Protein AF-A0A3S3PYL1-F1 (afdb_monomer)

Structure (mmCIF, N/CA/C/O backbone):
data_AF-A0A3S3PYL1-F1
#
_entry.id   AF-A0A3S3PYL1-F1
#
loop_
_atom_site.group_PDB
_atom_site.id
_atom_site.type_symbol
_atom_site.label_atom_id
_atom_site.label_alt_id
_atom_site.label_comp_id
_atom_site.label_asym_id
_atom_site.label_entity_id
_atom_site.label_seq_id
_atom_site.pdbx_PDB_ins_code
_atom_site.Cartn_x
_atom_site.Cartn_y
_atom_site.Cartn_z
_atom_site.occupancy
_atom_site.B_iso_or_equiv
_atom_site.auth_seq_id
_atom_site.auth_comp_id
_atom_site.auth_asym_id
_atom_site.auth_atom_id
_atom_site.pdbx_PDB_model_num
ATOM 1 N N . MET A 1 1 ? 29.919 -1.039 35.364 1.00 50.31 1 MET A N 1
ATOM 2 C CA . MET A 1 1 ? 29.942 -0.722 33.917 1.00 50.31 1 MET A CA 1
ATOM 3 C C . MET A 1 1 ? 28.503 -0.629 33.432 1.00 50.31 1 MET A C 1
ATOM 5 O O . MET A 1 1 ? 27.845 -1.648 33.292 1.00 50.31 1 MET A O 1
ATOM 9 N N . SER A 1 2 ? 27.998 0.590 33.263 1.00 65.50 2 SER A N 1
ATOM 10 C CA . SER A 1 2 ? 26.570 0.886 33.072 1.00 65.50 2 SER A CA 1
ATOM 11 C C . SER A 1 2 ? 26.275 1.211 31.604 1.00 65.50 2 SER A C 1
ATOM 13 O O . SER A 1 2 ? 26.022 2.360 31.268 1.00 65.50 2 SER A O 1
ATOM 15 N N . GLY A 1 3 ? 26.426 0.234 30.700 1.00 79.56 3 GLY A N 1
ATOM 16 C CA . GLY A 1 3 ? 26.077 0.400 29.276 1.00 79.56 3 GLY A CA 1
ATOM 17 C C . GLY A 1 3 ? 26.827 1.508 28.509 1.00 79.56 3 GLY A C 1
ATOM 18 O O . GLY A 1 3 ? 26.328 1.985 27.492 1.00 79.56 3 GLY A O 1
ATOM 19 N N . SER A 1 4 ? 28.003 1.941 28.980 1.00 83.56 4 SER A N 1
ATOM 20 C CA . SER A 1 4 ? 28.799 2.984 28.319 1.00 83.56 4 SER A CA 1
ATOM 21 C C . SER A 1 4 ? 29.224 2.553 26.913 1.00 83.56 4 SER A C 1
ATOM 23 O O . SER A 1 4 ? 29.886 1.535 26.733 1.00 83.56 4 SER A O 1
ATOM 25 N N . CYS A 1 5 ? 28.896 3.376 25.921 1.00 89.06 5 CYS A N 1
ATOM 26 C CA . CYS A 1 5 ? 29.238 3.199 24.509 1.00 89.06 5 CYS A CA 1
ATOM 27 C C . CYS A 1 5 ? 30.697 3.577 24.160 1.00 89.06 5 CYS A C 1
ATOM 29 O O . CYS A 1 5 ? 30.996 3.821 22.991 1.00 89.06 5 CYS A O 1
ATOM 31 N N . THR A 1 6 ? 31.592 3.668 25.151 1.00 89.19 6 THR A N 1
ATOM 32 C CA . THR A 1 6 ? 33.008 4.054 24.982 1.00 89.19 6 THR A CA 1
ATOM 33 C C . THR A 1 6 ? 33.839 3.007 24.239 1.00 89.19 6 THR A C 1
ATOM 35 O O . THR A 1 6 ? 34.784 3.365 23.547 1.00 89.19 6 THR A O 1
ATOM 38 N N . ALA A 1 7 ? 33.459 1.731 24.320 1.00 88.62 7 ALA A N 1
ATOM 39 C CA . ALA A 1 7 ? 33.939 0.670 23.442 1.00 88.62 7 ALA A CA 1
ATOM 40 C C . ALA A 1 7 ? 32.721 0.019 22.773 1.00 88.62 7 ALA A C 1
ATOM 42 O O . ALA A 1 7 ? 31.752 -0.323 23.452 1.00 88.62 7 ALA A O 1
ATOM 43 N N . LYS A 1 8 ? 32.746 -0.120 21.444 1.00 89.56 8 LYS A N 1
ATOM 44 C CA . LYS A 1 8 ? 31.646 -0.693 20.657 1.00 89.56 8 LYS A CA 1
ATOM 45 C C . LYS A 1 8 ? 32.153 -1.839 19.799 1.00 89.56 8 LYS A C 1
ATOM 47 O O . LYS A 1 8 ? 33.202 -1.729 19.172 1.00 89.56 8 LYS A O 1
ATOM 52 N N . THR A 1 9 ? 31.354 -2.892 19.713 1.00 90.56 9 THR A N 1
ATOM 53 C CA . THR A 1 9 ? 31.531 -3.971 18.741 1.00 90.56 9 THR A CA 1
ATOM 54 C C . THR A 1 9 ? 30.395 -3.884 17.733 1.00 90.56 9 THR A C 1
ATOM 56 O O . THR A 1 9 ? 29.230 -3.840 18.121 1.00 90.56 9 THR A O 1
ATOM 59 N N . CYS A 1 10 ? 30.731 -3.844 16.446 1.00 94.38 10 CYS A N 1
ATOM 60 C CA . CYS A 1 10 ? 29.765 -3.757 15.355 1.00 94.38 10 CYS A CA 1
ATOM 61 C C . CYS A 1 10 ? 29.826 -5.023 14.497 1.00 94.38 10 CYS A C 1
ATOM 63 O O . CYS A 1 10 ? 30.902 -5.574 14.273 1.00 94.38 10 CYS A O 1
ATOM 65 N N . TRP A 1 11 ? 28.678 -5.450 13.975 1.00 96.44 11 TRP A N 1
ATOM 66 C CA . TRP A 1 11 ? 28.569 -6.520 12.985 1.00 96.44 11 TRP A CA 1
ATOM 67 C C . TRP A 1 11 ? 27.513 -6.166 11.940 1.00 96.44 11 TRP A C 1
ATOM 69 O O . TRP A 1 11 ? 26.609 -5.365 12.191 1.00 96.44 11 TRP A O 1
ATOM 79 N N . MET A 1 12 ? 27.624 -6.769 10.756 1.00 96.50 12 MET A N 1
ATOM 80 C CA . MET A 1 12 ? 26.623 -6.606 9.705 1.00 96.50 12 MET A CA 1
ATOM 81 C C . MET A 1 12 ? 25.314 -7.272 10.126 1.00 96.50 12 MET A C 1
ATOM 83 O O . MET A 1 12 ? 25.301 -8.416 10.582 1.00 96.50 12 MET A O 1
ATOM 87 N N . ARG A 1 13 ? 24.202 -6.561 9.942 1.00 96.38 13 ARG A N 1
ATOM 88 C CA . ARG A 1 13 ? 22.861 -7.061 10.233 1.00 96.38 13 ARG A CA 1
ATOM 89 C C . ARG A 1 13 ? 21.928 -6.713 9.085 1.00 96.38 13 ARG A C 1
ATOM 91 O O . ARG A 1 13 ? 22.016 -5.630 8.511 1.00 96.38 13 ARG A O 1
ATOM 98 N N . LEU A 1 14 ? 21.026 -7.635 8.769 1.00 96.69 14 LEU A N 1
ATOM 99 C CA . LEU A 1 14 ? 19.942 -7.369 7.834 1.00 96.69 14 LEU A CA 1
ATOM 100 C C . LEU A 1 14 ? 18.936 -6.372 8.440 1.00 96.69 14 LEU A C 1
ATOM 102 O O . LEU A 1 14 ? 18.701 -6.409 9.654 1.00 96.69 14 LEU A O 1
ATOM 106 N N . PRO A 1 15 ? 18.335 -5.497 7.613 1.00 96.88 15 PRO A N 1
ATOM 107 C CA . PRO A 1 15 ? 17.261 -4.616 8.055 1.00 96.88 15 PRO A CA 1
ATOM 108 C C . PRO A 1 15 ? 16.003 -5.421 8.405 1.00 96.88 15 PRO A C 1
ATOM 110 O O . PRO A 1 15 ? 15.936 -6.639 8.203 1.00 96.88 15 PRO A O 1
ATOM 113 N N . SER A 1 16 ? 14.979 -4.742 8.922 1.00 97.75 16 SER A N 1
ATOM 114 C CA . SER A 1 16 ? 13.686 -5.388 9.125 1.00 97.75 16 SER A CA 1
ATOM 115 C C . SER A 1 16 ? 13.069 -5.768 7.775 1.00 97.75 16 SER A C 1
ATOM 117 O O . SER A 1 16 ? 13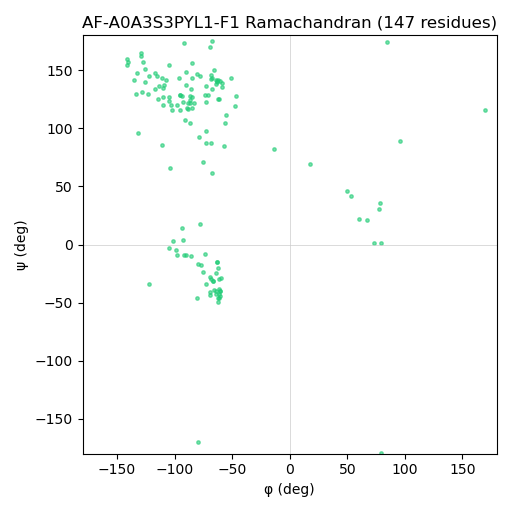.275 -5.098 6.761 1.00 97.75 16 SER A O 1
ATOM 119 N N . PHE A 1 17 ? 12.264 -6.830 7.742 1.00 98.00 17 PHE A N 1
ATOM 120 C CA . PHE A 1 17 ? 11.604 -7.231 6.499 1.00 98.00 17 PHE A CA 1
ATOM 121 C C . PHE A 1 17 ? 10.610 -6.172 5.989 1.00 98.00 17 PHE A C 1
ATOM 123 O O . PHE A 1 17 ? 10.374 -6.076 4.787 1.00 98.00 17 PHE A O 1
ATOM 130 N N . ARG A 1 18 ? 10.076 -5.326 6.883 1.00 97.81 18 ARG A N 1
ATOM 131 C CA . ARG A 1 18 ? 9.230 -4.189 6.504 1.00 97.81 18 ARG A CA 1
ATOM 132 C C . ARG A 1 18 ? 9.991 -3.199 5.620 1.00 97.81 18 ARG A C 1
ATOM 134 O O . ARG A 1 18 ? 9.438 -2.761 4.619 1.00 97.81 18 ARG A O 1
ATOM 141 N N . ASP A 1 19 ? 11.249 -2.907 5.945 1.00 97.81 19 ASP A N 1
ATOM 142 C CA . ASP A 1 19 ? 12.083 -1.984 5.161 1.00 97.81 19 ASP A CA 1
ATOM 143 C C . ASP A 1 19 ? 12.378 -2.547 3.768 1.00 97.81 19 ASP A C 1
ATOM 145 O O . ASP A 1 19 ? 12.326 -1.830 2.769 1.00 97.81 19 ASP A O 1
ATOM 149 N N . VAL A 1 20 ? 12.627 -3.857 3.691 1.00 97.62 20 VAL A N 1
ATOM 150 C CA . VAL A 1 20 ? 12.799 -4.563 2.414 1.00 97.62 20 VAL A CA 1
ATOM 151 C C . VAL A 1 20 ? 11.515 -4.493 1.584 1.00 97.62 20 VAL A C 1
ATOM 153 O O . VAL A 1 20 ? 11.571 -4.172 0.398 1.00 97.62 20 VAL A O 1
ATOM 156 N N . GLY A 1 21 ? 10.360 -4.747 2.206 1.00 97.81 21 GLY A N 1
ATOM 157 C CA . GLY A 1 21 ? 9.052 -4.671 1.556 1.00 97.81 21 GLY A CA 1
ATOM 158 C C . GLY A 1 21 ? 8.739 -3.275 1.020 1.00 97.81 21 GLY A C 1
ATOM 159 O O . GLY A 1 21 ? 8.325 -3.151 -0.129 1.00 97.81 21 GLY A O 1
ATOM 160 N N . ASN A 1 22 ? 9.010 -2.230 1.804 1.00 97.38 22 ASN A N 1
ATOM 161 C CA . ASN A 1 22 ? 8.836 -0.844 1.371 1.00 97.38 22 ASN A CA 1
ATOM 162 C C . ASN A 1 22 ? 9.743 -0.522 0.173 1.00 97.38 22 ASN A C 1
ATOM 164 O O . ASN A 1 22 ? 9.261 -0.023 -0.837 1.00 97.38 22 ASN A O 1
ATOM 168 N N . ASN A 1 23 ? 11.025 -0.916 0.217 1.00 97.00 23 ASN A N 1
ATOM 169 C CA . ASN A 1 23 ? 11.935 -0.683 -0.909 1.00 97.00 23 ASN A CA 1
ATOM 170 C C . ASN A 1 23 ? 11.478 -1.383 -2.197 1.00 97.00 23 ASN A C 1
ATOM 172 O O . ASN A 1 23 ? 11.636 -0.844 -3.291 1.00 97.00 23 ASN A O 1
ATOM 176 N N . LEU A 1 24 ? 10.934 -2.596 -2.083 1.00 97.38 24 LEU A N 1
ATOM 177 C CA . LEU A 1 24 ? 10.396 -3.323 -3.229 1.00 97.38 24 LEU A CA 1
ATOM 178 C C . LEU A 1 24 ? 9.075 -2.727 -3.722 1.00 97.38 24 LEU A C 1
ATOM 180 O O . LEU A 1 24 ? 8.845 -2.723 -4.928 1.00 97.38 24 LEU A O 1
ATOM 184 N N . LYS A 1 25 ? 8.235 -2.193 -2.828 1.00 96.69 25 LYS A N 1
ATOM 185 C CA . LYS A 1 25 ? 7.000 -1.494 -3.200 1.00 96.69 25 LYS A CA 1
ATOM 186 C C . LYS A 1 25 ? 7.292 -0.223 -3.999 1.00 96.69 25 LYS A C 1
ATOM 188 O O . LYS A 1 25 ? 6.670 -0.029 -5.037 1.00 96.69 25 LYS A O 1
ATOM 193 N N . ASP A 1 26 ? 8.296 0.555 -3.604 1.00 95.88 26 ASP A N 1
ATOM 194 C CA . ASP A 1 26 ? 8.727 1.734 -4.369 1.00 95.88 26 ASP A CA 1
ATOM 195 C C . ASP A 1 26 ? 9.204 1.343 -5.780 1.00 95.88 26 ASP A C 1
ATOM 197 O O . ASP A 1 26 ? 8.890 1.996 -6.775 1.00 95.88 26 ASP A O 1
ATOM 201 N N . ARG A 1 27 ? 9.935 0.225 -5.892 1.00 96.06 27 ARG A N 1
ATOM 202 C CA . ARG A 1 27 ? 10.368 -0.327 -7.190 1.00 96.06 27 ARG A CA 1
ATOM 203 C C . ARG A 1 27 ? 9.213 -0.873 -8.019 1.00 96.06 27 ARG A C 1
ATOM 205 O O . ARG A 1 27 ? 9.318 -0.886 -9.240 1.00 96.06 27 ARG A O 1
ATOM 212 N N . PHE A 1 28 ? 8.159 -1.362 -7.372 1.00 96.38 28 PHE A N 1
ATOM 213 C CA . PHE A 1 28 ? 6.946 -1.829 -8.035 1.00 96.38 28 PHE A CA 1
ATOM 214 C C . PHE A 1 28 ? 6.178 -0.649 -8.636 1.00 96.38 28 PHE A C 1
ATOM 216 O O . PHE A 1 28 ? 5.789 -0.716 -9.797 1.00 96.38 28 PHE A O 1
ATOM 223 N N . ASP A 1 29 ? 6.048 0.456 -7.898 1.00 94.31 29 ASP A N 1
ATOM 224 C CA . 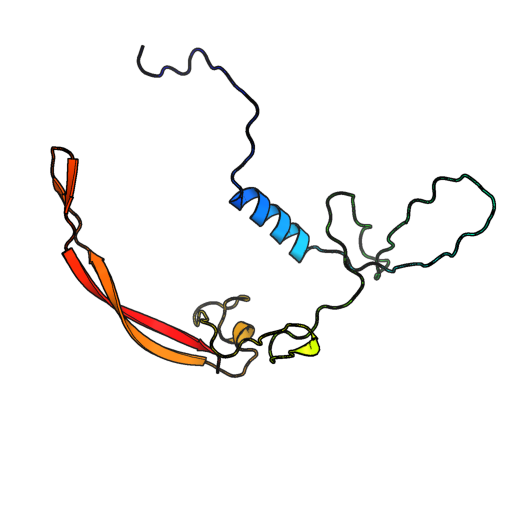ASP A 1 29 ? 5.384 1.671 -8.389 1.00 94.31 29 ASP A CA 1
ATOM 225 C C . ASP A 1 29 ? 6.163 2.337 -9.536 1.00 94.31 29 ASP A C 1
ATOM 227 O O . ASP A 1 29 ? 5.569 2.907 -10.447 1.00 94.31 29 ASP A O 1
ATOM 231 N N . GLY A 1 30 ? 7.495 2.217 -9.524 1.00 92.38 30 GLY A N 1
ATOM 232 C CA . GLY A 1 30 ? 8.388 2.678 -10.592 1.00 92.38 30 GLY A CA 1
ATOM 233 C C . GLY A 1 30 ? 8.756 1.622 -11.642 1.00 92.38 30 GLY A C 1
ATOM 234 O O . GLY A 1 30 ? 9.736 1.812 -12.368 1.00 92.38 30 GLY A O 1
ATOM 235 N N . ALA A 1 31 ? 8.049 0.487 -11.704 1.00 94.69 31 ALA A N 1
ATOM 236 C CA . ALA A 1 31 ? 8.424 -0.611 -12.590 1.00 94.69 31 ALA A CA 1
ATOM 237 C C . ALA A 1 31 ? 8.348 -0.201 -14.071 1.00 94.69 31 ALA A C 1
ATOM 239 O O . ALA A 1 31 ? 7.423 0.479 -14.516 1.00 94.69 31 ALA A O 1
ATOM 240 N N . SER A 1 32 ? 9.323 -0.640 -14.867 1.00 92.62 32 SER A N 1
ATOM 241 C CA . SER A 1 32 ? 9.427 -0.253 -16.278 1.00 92.62 32 SER A CA 1
ATOM 242 C C . SER A 1 32 ? 8.784 -1.280 -17.204 1.00 92.62 32 SER A C 1
ATOM 244 O O . SER A 1 32 ? 9.136 -2.463 -17.168 1.00 92.62 32 SER A O 1
ATOM 246 N N . ARG A 1 33 ? 7.8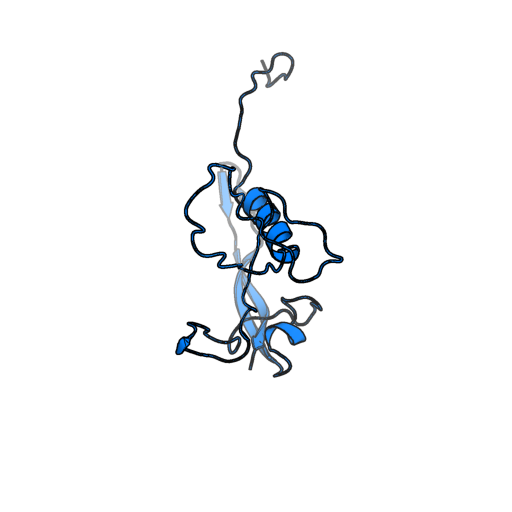99 -0.821 -18.098 1.00 92.38 33 ARG A N 1
ATOM 247 C CA . ARG A 1 33 ? 7.380 -1.665 -19.178 1.00 92.38 33 ARG A CA 1
ATOM 248 C C . ARG A 1 33 ? 8.447 -1.866 -20.248 1.00 92.38 33 ARG A C 1
ATOM 250 O O . ARG A 1 33 ? 9.012 -0.890 -20.743 1.00 92.38 33 ARG A O 1
ATOM 257 N N . VAL A 1 34 ? 8.704 -3.111 -20.628 1.00 91.19 34 VAL A N 1
ATOM 258 C CA . VAL A 1 34 ? 9.754 -3.477 -21.586 1.00 91.19 34 VAL A CA 1
ATOM 259 C C . VAL A 1 34 ? 9.206 -4.303 -22.742 1.00 91.19 34 VAL A C 1
ATOM 261 O O . VAL A 1 34 ? 8.233 -5.042 -22.600 1.00 91.19 34 VAL A O 1
ATOM 264 N N . LEU A 1 35 ? 9.854 -4.186 -23.898 1.00 86.38 35 LEU A N 1
ATOM 265 C CA . LEU A 1 35 ? 9.584 -5.023 -25.061 1.00 86.38 35 LEU A CA 1
ATOM 266 C C . LEU A 1 35 ? 10.413 -6.305 -24.977 1.00 86.38 35 LEU A C 1
ATOM 268 O O . LEU A 1 35 ? 11.639 -6.264 -24.835 1.00 86.38 35 LEU A O 1
ATOM 272 N N . VAL A 1 36 ? 9.747 -7.451 -25.110 1.00 74.00 36 VAL A N 1
ATOM 273 C CA . VAL A 1 36 ? 10.417 -8.747 -25.232 1.00 74.00 36 VAL A CA 1
ATOM 274 C C . VAL A 1 36 ? 10.727 -8.969 -26.706 1.00 74.00 36 VAL A C 1
ATOM 276 O O . VAL A 1 36 ? 9.845 -9.266 -27.507 1.00 74.00 36 VAL A O 1
ATOM 279 N N . SER A 1 37 ? 11.992 -8.797 -27.080 1.00 68.62 37 SER A N 1
ATOM 280 C CA . SER A 1 37 ? 12.444 -9.103 -28.433 1.00 68.62 37 SER A CA 1
ATOM 281 C C . SER A 1 37 ? 12.926 -10.550 -28.497 1.00 68.62 37 SER A C 1
ATOM 283 O O . SER A 1 37 ? 14.010 -10.872 -28.009 1.00 68.62 37 SER A O 1
ATOM 285 N N . ASN A 1 38 ? 12.140 -11.423 -29.129 1.00 57.91 38 ASN A N 1
ATOM 286 C CA . ASN A 1 38 ? 12.591 -12.754 -29.532 1.00 57.91 38 ASN A CA 1
ATOM 287 C C . ASN A 1 38 ? 13.487 -12.623 -30.768 1.00 57.91 38 ASN A C 1
ATOM 289 O O . ASN A 1 38 ? 13.106 -12.980 -31.880 1.00 57.91 38 ASN A O 1
ATOM 293 N N . HIS A 1 39 ? 14.695 -12.086 -30.600 1.00 56.59 39 HIS A N 1
ATOM 294 C CA . HIS A 1 39 ? 15.733 -12.295 -31.604 1.00 56.59 39 HIS A CA 1
ATOM 295 C C . HIS A 1 39 ? 16.198 -13.741 -31.480 1.00 56.59 39 HIS A C 1
ATOM 297 O O . HIS A 1 39 ? 17.109 -14.070 -30.720 1.00 56.59 39 HIS A O 1
ATOM 303 N N . GLY A 1 40 ? 15.473 -14.602 -32.198 1.00 46.19 40 GLY A N 1
ATOM 304 C CA . GLY A 1 40 ? 15.791 -16.001 -32.385 1.00 46.19 40 GLY A CA 1
ATOM 305 C C . GLY A 1 40 ? 17.260 -16.147 -32.746 1.00 46.19 40 GLY A C 1
ATOM 306 O O . GLY A 1 40 ? 17.767 -15.465 -33.630 1.00 46.19 40 GLY A O 1
ATOM 307 N N . ASN A 1 41 ? 17.918 -17.009 -31.982 1.00 50.56 41 ASN A N 1
ATOM 308 C CA . ASN A 1 41 ? 19.234 -17.597 -32.172 1.00 50.56 41 ASN A CA 1
ATOM 309 C C . ASN A 1 41 ? 19.824 -17.410 -33.593 1.00 50.56 41 ASN A C 1
ATOM 311 O O . ASN A 1 41 ? 19.762 -18.319 -34.423 1.00 50.56 41 ASN A O 1
ATOM 315 N N . PHE A 1 42 ? 20.433 -16.252 -33.878 1.00 48.50 42 PHE A N 1
ATOM 316 C CA . PHE A 1 42 ? 21.302 -16.109 -35.042 1.00 48.50 42 PHE A CA 1
ATOM 317 C C . PHE A 1 42 ? 22.584 -16.871 -34.717 1.00 48.50 42 PHE A C 1
ATOM 319 O O . PHE A 1 42 ? 23.449 -16.421 -33.963 1.00 48.50 42 PHE A O 1
ATOM 326 N N . ARG A 1 43 ? 22.629 -18.104 -35.228 1.00 50.28 43 ARG A N 1
ATOM 327 C CA . ARG A 1 43 ? 23.782 -18.998 -35.203 1.00 50.28 43 ARG A CA 1
ATOM 328 C C . ARG A 1 43 ? 25.020 -18.232 -35.664 1.00 50.28 43 ARG A C 1
ATOM 330 O O . ARG A 1 43 ? 25.092 -17.799 -36.806 1.00 50.28 43 ARG A O 1
ATOM 337 N N . GLY A 1 44 ? 26.000 -18.142 -34.771 1.00 48.50 44 GLY A N 1
ATOM 338 C CA . GLY A 1 44 ? 27.325 -17.618 -35.076 1.00 48.50 44 GLY A CA 1
ATOM 339 C C . GLY A 1 44 ? 27.462 -16.146 -34.725 1.00 48.50 44 GLY A C 1
ATOM 340 O O . GLY A 1 44 ? 27.182 -15.294 -35.542 1.00 48.50 44 GLY A O 1
ATOM 341 N N . PHE A 1 45 ? 27.871 -15.865 -33.491 1.00 45.91 45 PHE A N 1
ATOM 342 C CA . PHE A 1 45 ? 28.940 -14.932 -33.109 1.00 45.91 45 PHE A CA 1
ATOM 343 C C . PHE A 1 45 ? 28.853 -14.757 -31.590 1.00 45.91 45 PHE A C 1
ATOM 345 O O . PHE A 1 45 ? 27.870 -14.269 -31.043 1.00 45.91 45 PHE A O 1
ATOM 352 N N . ARG A 1 46 ? 29.898 -15.194 -30.881 1.00 47.53 46 ARG A N 1
ATOM 353 C CA . ARG A 1 46 ? 30.053 -15.112 -29.421 1.00 47.53 46 ARG A CA 1
ATOM 354 C C . ARG A 1 46 ? 30.208 -13.658 -28.938 1.00 47.53 46 ARG A C 1
ATOM 356 O O . ARG A 1 46 ? 31.222 -13.305 -28.345 1.00 47.53 46 ARG A O 1
ATOM 363 N N . LYS A 1 47 ? 29.220 -12.792 -29.161 1.00 47.31 47 LYS A N 1
ATOM 364 C CA . LYS A 1 47 ? 29.141 -11.466 -28.539 1.00 47.31 47 LYS A CA 1
ATOM 365 C C . LYS A 1 47 ? 27.992 -11.455 -27.550 1.00 47.31 47 LYS A C 1
ATOM 367 O O . LYS A 1 47 ? 26.892 -11.065 -27.900 1.00 47.31 47 LYS A O 1
ATOM 372 N N . LYS A 1 48 ? 28.288 -11.902 -26.322 1.00 47.84 48 LYS A N 1
ATOM 373 C CA . LYS A 1 48 ? 27.667 -11.500 -25.044 1.00 47.84 48 LYS A CA 1
ATOM 374 C C . LYS A 1 48 ? 26.312 -10.798 -25.236 1.00 47.84 48 LYS A C 1
ATOM 376 O O . LYS A 1 48 ? 26.213 -9.587 -25.043 1.00 47.84 48 LYS A O 1
ATOM 381 N N . TYR A 1 49 ? 25.302 -11.552 -25.678 1.00 46.47 49 TYR A N 1
ATOM 382 C CA . TYR A 1 49 ? 23.966 -11.034 -25.944 1.00 46.47 49 TYR A CA 1
ATOM 383 C C . TYR A 1 49 ? 23.361 -10.658 -24.596 1.00 46.47 49 TYR A C 1
ATOM 385 O O . TYR A 1 49 ? 22.721 -11.465 -23.928 1.00 46.47 49 TYR A O 1
ATOM 393 N N . LYS A 1 50 ? 23.627 -9.427 -24.149 1.00 52.62 50 LYS A N 1
ATOM 394 C CA . LYS A 1 50 ? 22.784 -8.779 -23.156 1.00 52.62 50 LYS A CA 1
ATOM 395 C C . LYS A 1 50 ? 21.397 -8.820 -23.775 1.00 52.62 50 LYS A C 1
ATOM 397 O O . LYS A 1 50 ? 21.179 -8.161 -24.788 1.00 52.62 50 LYS A O 1
ATOM 402 N N . PHE A 1 51 ? 20.505 -9.616 -23.196 1.00 54.69 51 PHE A N 1
ATOM 403 C CA . PHE A 1 51 ? 19.070 -9.482 -23.381 1.00 54.69 51 PHE A CA 1
ATOM 404 C C . PHE A 1 51 ? 18.737 -8.051 -22.945 1.00 54.69 51 PHE A C 1
ATOM 406 O O . PHE A 1 51 ? 18.550 -7.768 -21.764 1.00 54.69 51 PHE A O 1
ATOM 413 N N . GLN A 1 52 ? 18.889 -7.096 -23.864 1.00 66.44 52 GLN A N 1
ATOM 414 C CA . GLN A 1 52 ? 18.672 -5.690 -23.580 1.00 66.44 52 GLN A CA 1
ATOM 415 C C . GLN A 1 52 ? 17.169 -5.519 -23.598 1.00 66.44 52 GLN A C 1
ATOM 417 O O . GLN A 1 52 ? 16.568 -5.343 -24.654 1.00 66.44 52 GLN A O 1
ATOM 422 N N . LEU A 1 53 ? 16.578 -5.643 -22.413 1.00 75.94 53 LEU A N 1
ATOM 423 C CA . LEU A 1 53 ? 15.220 -5.207 -22.162 1.00 75.94 53 LEU A CA 1
ATOM 424 C C . LEU A 1 53 ? 15.158 -3.728 -22.532 1.00 75.94 53 LEU A C 1
ATOM 426 O O . LEU A 1 53 ? 15.728 -2.877 -21.847 1.00 75.94 53 LEU A O 1
ATOM 430 N N . LYS A 1 54 ? 14.547 -3.446 -23.680 1.00 82.44 54 LYS A N 1
ATOM 431 C CA . LYS A 1 54 ? 14.335 -2.081 -24.137 1.00 82.44 54 LYS A CA 1
ATOM 432 C C . LYS A 1 54 ? 13.044 -1.570 -23.505 1.00 82.44 54 LYS A C 1
ATOM 434 O O . LYS A 1 54 ? 12.056 -2.310 -23.527 1.00 82.44 54 LYS A O 1
ATOM 439 N N . PRO A 1 55 ? 13.037 -0.347 -22.954 1.00 86.25 55 PRO A N 1
ATOM 440 C CA . PRO A 1 55 ? 11.803 0.315 -22.557 1.00 86.25 55 PRO A CA 1
ATOM 441 C C . PRO A 1 55 ? 10.780 0.304 -23.696 1.00 86.25 55 PRO A C 1
ATOM 443 O O . PRO A 1 55 ? 11.150 0.419 -24.865 1.00 86.25 55 PRO A O 1
ATOM 446 N N . PHE A 1 56 ? 9.503 0.151 -23.350 1.00 87.56 56 PHE A N 1
ATOM 447 C CA . PHE A 1 56 ? 8.401 0.277 -24.304 1.00 87.56 56 PHE A CA 1
ATOM 448 C C . PHE A 1 56 ? 8.319 1.701 -24.871 1.00 87.56 56 PHE A C 1
ATOM 450 O O . PHE A 1 56 ? 8.123 1.870 -26.070 1.00 87.56 56 PHE A O 1
ATOM 457 N N . ASP A 1 57 ? 8.529 2.708 -24.017 1.00 86.38 57 ASP A N 1
ATOM 458 C CA . ASP A 1 57 ? 8.644 4.113 -24.411 1.00 86.38 57 ASP A CA 1
ATOM 459 C C . ASP A 1 57 ? 10.129 4.524 -24.520 1.00 86.38 57 ASP A C 1
ATOM 461 O O . ASP A 1 57 ? 10.849 4.445 -23.518 1.00 86.38 57 ASP A O 1
ATOM 465 N N . PRO A 1 58 ? 10.612 4.975 -25.695 1.00 84.94 58 PRO A N 1
ATOM 466 C CA . PRO A 1 58 ? 12.002 5.397 -25.882 1.00 84.94 58 PRO A CA 1
ATOM 467 C C . PRO A 1 58 ? 12.444 6.606 -25.041 1.00 84.94 58 PRO A C 1
ATOM 469 O O . PRO A 1 58 ? 13.646 6.807 -24.874 1.00 84.94 58 PRO A O 1
ATOM 472 N N . SER A 1 59 ? 11.509 7.419 -24.538 1.00 88.38 59 SER A N 1
ATOM 473 C CA . SER A 1 59 ? 11.793 8.580 -23.682 1.00 88.38 59 SER A CA 1
ATOM 474 C C . SER A 1 59 ? 12.113 8.195 -22.233 1.00 88.38 59 SER A C 1
ATOM 476 O O . SER A 1 59 ? 12.712 8.977 -21.488 1.00 88.38 59 SER A O 1
ATOM 478 N N . HIS A 1 60 ? 11.757 6.976 -21.823 1.00 87.19 60 HIS A N 1
ATOM 479 C CA . HIS A 1 60 ? 12.033 6.473 -20.487 1.00 87.19 60 H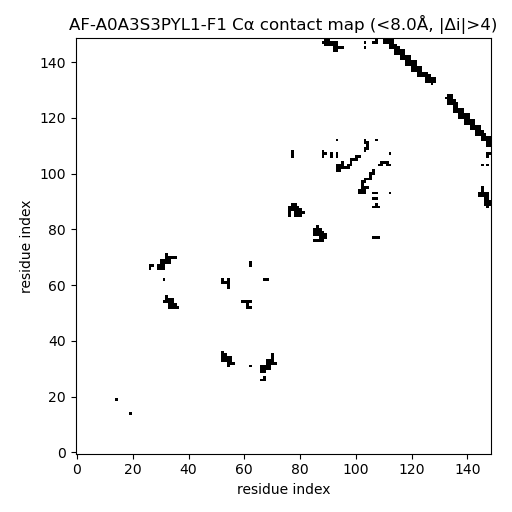IS A CA 1
ATOM 480 C C . HIS A 1 60 ? 13.468 5.959 -20.353 1.00 87.19 60 HIS A C 1
ATOM 482 O O . HIS A 1 60 ? 14.067 5.391 -21.270 1.00 87.19 60 HIS A O 1
ATOM 488 N N . LYS A 1 61 ? 14.029 6.124 -19.152 1.00 86.00 61 LYS A N 1
ATOM 489 C CA . LYS A 1 61 ? 15.352 5.586 -18.818 1.00 86.00 61 LYS A CA 1
ATOM 490 C C . LYS A 1 61 ? 15.331 4.057 -18.879 1.00 86.00 61 LYS A C 1
ATOM 492 O O . LYS A 1 61 ? 14.376 3.418 -18.448 1.00 86.00 61 LYS A O 1
ATOM 497 N N . ALA A 1 62 ? 16.417 3.472 -19.382 1.00 86.75 62 ALA A N 1
ATOM 498 C CA . ALA A 1 62 ? 16.575 2.024 -19.395 1.00 86.75 62 ALA A CA 1
ATOM 499 C C . ALA A 1 62 ? 16.640 1.462 -17.959 1.00 86.75 62 ALA A C 1
ATOM 501 O O . ALA A 1 62 ? 17.329 2.049 -17.116 1.00 86.75 62 ALA A O 1
ATOM 502 N N . PRO A 1 63 ? 15.976 0.326 -17.679 1.00 89.50 63 PRO A N 1
ATOM 503 C CA . PRO A 1 63 ? 15.951 -0.257 -16.344 1.00 89.50 63 PRO A CA 1
ATOM 504 C C . PRO A 1 63 ? 17.334 -0.769 -15.927 1.00 89.50 63 PRO A C 1
ATOM 506 O O . PRO A 1 63 ? 18.102 -1.315 -16.729 1.00 89.50 63 PRO A O 1
ATOM 509 N N . THR A 1 64 ? 17.655 -0.621 -14.644 1.00 88.75 64 THR A N 1
ATOM 510 C CA . THR A 1 64 ? 18.881 -1.141 -14.035 1.00 88.75 64 THR A CA 1
ATOM 511 C C . THR A 1 64 ? 18.667 -2.540 -13.451 1.00 88.75 64 THR A C 1
ATOM 513 O O . THR A 1 64 ? 17.555 -3.050 -13.368 1.00 88.75 64 THR A O 1
ATOM 516 N N . ARG A 1 65 ? 19.744 -3.185 -12.975 1.00 88.31 65 ARG A N 1
ATOM 517 C CA . ARG A 1 65 ? 19.673 -4.526 -12.354 1.00 88.31 65 ARG A CA 1
ATOM 518 C C . ARG A 1 65 ? 18.844 -4.584 -11.0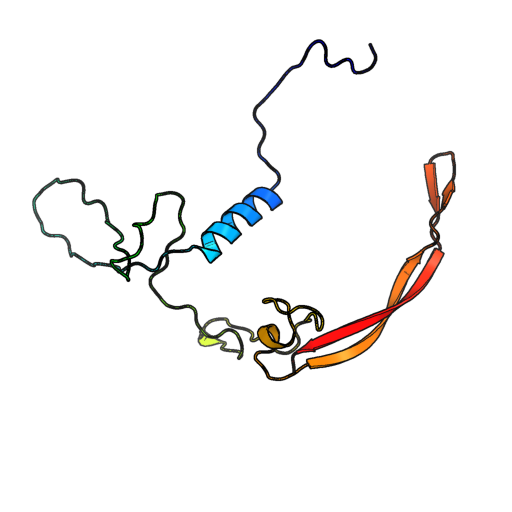68 1.00 88.31 65 ARG A C 1
ATOM 520 O O . ARG A 1 65 ? 18.577 -5.682 -10.593 1.00 88.31 65 ARG A O 1
ATOM 527 N N . LYS A 1 66 ? 18.538 -3.436 -10.461 1.00 90.25 66 LYS A N 1
ATOM 528 C CA . LYS A 1 66 ? 17.744 -3.368 -9.232 1.00 90.25 66 LYS A CA 1
ATOM 529 C C . LYS A 1 66 ? 16.274 -3.050 -9.517 1.00 90.25 66 LYS A C 1
ATOM 531 O O . LYS A 1 66 ? 15.476 -3.089 -8.588 1.00 90.25 66 LYS A O 1
ATOM 536 N N . ASP A 1 67 ? 15.917 -2.705 -10.748 1.00 91.00 67 ASP A N 1
ATOM 537 C CA . ASP A 1 67 ? 14.572 -2.238 -11.070 1.00 91.00 67 ASP A CA 1
ATOM 538 C C . ASP A 1 67 ? 13.675 -3.409 -11.461 1.00 91.00 67 ASP A C 1
ATOM 540 O O . ASP A 1 67 ? 14.138 -4.416 -12.004 1.00 91.00 67 ASP A O 1
ATOM 544 N N . LEU A 1 68 ? 12.386 -3.277 -11.156 1.00 94.62 68 LEU A N 1
ATOM 545 C CA . LEU A 1 68 ? 11.380 -4.238 -11.579 1.00 94.62 68 LEU A CA 1
ATOM 546 C C . LEU A 1 68 ? 10.917 -3.893 -12.996 1.00 94.62 68 LEU A C 1
ATOM 548 O O . LEU A 1 68 ? 10.815 -2.725 -13.375 1.00 94.62 68 LEU A O 1
ATOM 552 N N . VAL A 1 69 ? 10.658 -4.928 -13.788 1.00 93.19 69 VAL A N 1
ATOM 553 C CA . VAL A 1 69 ? 10.248 -4.806 -15.189 1.00 93.19 69 VAL A CA 1
ATOM 554 C C . VAL A 1 69 ? 9.057 -5.710 -15.461 1.00 93.19 69 VAL A C 1
ATOM 556 O O . VAL A 1 69 ? 8.947 -6.789 -14.880 1.00 93.19 69 VAL A O 1
ATOM 559 N N . TYR A 1 70 ? 8.186 -5.281 -16.365 1.00 93.62 70 TYR A N 1
ATOM 560 C CA . TYR A 1 70 ? 7.033 -6.051 -16.826 1.00 93.62 70 TYR A CA 1
ATOM 561 C C . TYR A 1 70 ? 6.841 -5.849 -18.332 1.00 93.62 70 TYR A C 1
ATOM 563 O O . TYR A 1 70 ? 7.353 -4.887 -18.897 1.00 93.62 70 TYR A O 1
ATOM 571 N N . PHE A 1 71 ? 6.137 -6.751 -19.010 1.00 92.06 71 PHE A N 1
ATOM 572 C CA . PHE A 1 71 ? 5.910 -6.648 -20.461 1.00 92.06 71 PHE A CA 1
ATOM 573 C C . PHE A 1 71 ? 4.417 -6.620 -20.824 1.00 92.06 71 PHE A C 1
ATOM 575 O O . PHE A 1 71 ? 4.016 -5.896 -21.741 1.00 92.06 71 PHE A O 1
ATOM 582 N N . GLU A 1 72 ? 3.592 -7.334 -20.059 1.00 92.31 72 GLU A N 1
ATOM 583 C CA . GLU A 1 72 ? 2.133 -7.359 -20.178 1.00 92.31 72 GLU A CA 1
ATOM 584 C C . GLU A 1 72 ? 1.459 -6.393 -19.208 1.00 92.31 72 GLU A C 1
ATOM 586 O O . GLU A 1 72 ? 1.899 -6.218 -18.075 1.00 92.31 72 GLU A O 1
ATOM 591 N N . ASN A 1 73 ? 0.369 -5.772 -19.655 1.00 94.81 73 ASN A N 1
ATOM 592 C CA . ASN A 1 73 ? -0.423 -4.903 -18.795 1.00 94.81 73 ASN A CA 1
ATOM 593 C C . ASN A 1 73 ? -1.130 -5.723 -17.712 1.00 94.81 73 ASN A C 1
ATOM 595 O O . ASN A 1 73 ? -1.633 -6.815 -17.980 1.00 94.81 73 ASN A O 1
ATOM 599 N N . SER A 1 74 ? -1.219 -5.157 -16.510 1.00 94.62 74 SER A N 1
ATOM 600 C CA . SER A 1 74 ? -2.015 -5.738 -15.433 1.00 94.62 74 SER A CA 1
ATOM 601 C C . SER A 1 74 ? -3.494 -5.823 -15.835 1.00 94.62 74 SER A C 1
ATOM 603 O O . SER A 1 74 ? -4.001 -4.893 -16.471 1.00 94.62 74 SER A O 1
ATOM 605 N N . PRO A 1 75 ? -4.198 -6.908 -15.473 1.00 95.50 75 PRO A N 1
ATOM 606 C CA . PRO A 1 75 ? -5.632 -7.010 -15.705 1.00 95.50 75 PRO A CA 1
ATOM 607 C C . PRO A 1 75 ? -6.406 -6.035 -14.808 1.00 95.50 75 PRO A C 1
ATOM 609 O O . PRO A 1 75 ? -5.860 -5.461 -13.864 1.00 95.50 75 PRO A O 1
ATOM 612 N N . ASP A 1 76 ? -7.702 -5.892 -15.073 1.00 94.19 76 ASP A N 1
ATOM 613 C CA . ASP A 1 76 ? -8.611 -5.240 -14.134 1.00 94.19 76 ASP A CA 1
ATOM 614 C C . ASP A 1 76 ? -8.842 -6.137 -12.903 1.00 94.19 76 ASP A C 1
ATOM 616 O O . ASP A 1 76 ? -9.177 -7.318 -13.031 1.00 94.19 76 ASP A O 1
ATOM 620 N N . PHE A 1 77 ? -8.666 -5.567 -11.709 1.00 95.56 77 PHE A N 1
ATOM 621 C CA . PHE A 1 77 ? -8.861 -6.243 -10.424 1.00 95.56 77 PHE A CA 1
ATOM 622 C C . PHE A 1 77 ? -10.223 -5.950 -9.781 1.00 95.56 77 PHE A C 1
ATOM 624 O O . PHE A 1 77 ? -10.541 -6.517 -8.734 1.00 95.56 77 PHE A O 1
ATOM 631 N N . CYS A 1 78 ? -11.032 -5.074 -10.380 1.00 95.25 78 CYS A N 1
ATOM 632 C CA . CYS A 1 78 ? -12.309 -4.635 -9.828 1.00 95.25 78 CYS A CA 1
ATOM 633 C C . CYS A 1 78 ? -13.370 -5.737 -9.825 1.00 95.25 78 CYS A C 1
ATOM 635 O O . CYS A 1 78 ? -14.131 -5.855 -8.856 1.00 95.25 78 CYS A O 1
ATOM 637 N N . VAL A 1 79 ? -13.442 -6.524 -10.900 1.00 95.44 79 VAL A N 1
ATOM 638 C CA . VAL A 1 79 ? -14.433 -7.591 -11.099 1.00 95.44 79 VAL A CA 1
ATOM 639 C C . VAL A 1 79 ? -13.769 -8.955 -10.950 1.00 95.44 79 VAL A C 1
ATOM 641 O O . VAL A 1 79 ? -12.641 -9.166 -11.389 1.00 95.44 79 VAL A O 1
ATOM 644 N N . ALA A 1 80 ? -14.479 -9.895 -10.327 1.00 95.88 80 ALA A N 1
ATOM 645 C CA . ALA A 1 80 ? -13.996 -11.258 -10.177 1.00 95.88 80 ALA A CA 1
ATOM 646 C C . ALA A 1 80 ? -13.805 -11.921 -11.550 1.00 95.88 80 ALA A C 1
ATOM 648 O O . ALA A 1 80 ? -14.734 -12.002 -12.354 1.00 95.88 80 ALA A O 1
ATOM 649 N N . ASN A 1 81 ? -12.605 -12.437 -11.797 1.00 96.56 81 ASN A N 1
ATOM 650 C CA . ASN A 1 81 ? -12.270 -13.208 -12.982 1.00 96.56 81 ASN A CA 1
ATOM 651 C C . ASN A 1 81 ? -11.524 -14.493 -12.577 1.00 96.56 81 ASN A C 1
ATOM 653 O O . ASN A 1 81 ? -10.298 -14.478 -12.425 1.00 96.56 81 ASN A O 1
ATOM 657 N N . PRO A 1 82 ? -12.240 -15.628 -12.451 1.00 95.50 82 PRO A N 1
ATOM 658 C CA . PRO A 1 82 ? -11.647 -16.907 -12.063 1.00 95.50 82 PRO A CA 1
ATOM 659 C C . PRO A 1 82 ? -10.558 -17.406 -13.018 1.00 95.50 82 PRO A C 1
ATOM 661 O O . PRO A 1 82 ? -9.629 -18.074 -12.578 1.00 95.50 82 PRO A O 1
ATOM 664 N N . LYS A 1 83 ? -10.627 -17.058 -14.313 1.00 96.06 83 LYS A N 1
ATOM 665 C CA . LYS A 1 83 ? -9.632 -17.491 -15.311 1.00 96.06 83 LYS A CA 1
ATOM 666 C C . LYS A 1 83 ? -8.253 -16.880 -15.059 1.00 96.06 83 LYS A C 1
ATOM 668 O O . LYS A 1 83 ? -7.249 -17.505 -15.375 1.00 96.06 83 LYS A O 1
ATOM 673 N N . LEU A 1 84 ? -8.220 -15.669 -14.502 1.00 94.25 84 LEU A N 1
ATOM 674 C CA . LEU A 1 84 ? -6.994 -14.942 -14.159 1.00 94.25 84 LEU A CA 1
ATOM 675 C C . LEU A 1 84 ? -6.661 -15.020 -12.660 1.00 94.25 84 LEU A C 1
ATOM 677 O O . LEU A 1 84 ? -5.713 -14.381 -12.215 1.00 94.25 84 LEU A O 1
ATOM 681 N N . GLY A 1 85 ? -7.446 -15.760 -11.868 1.00 94.62 85 GLY A N 1
ATOM 682 C CA . GLY A 1 85 ? -7.284 -15.823 -10.412 1.00 94.62 85 GLY A CA 1
ATOM 683 C C . GLY A 1 85 ? -7.601 -14.508 -9.689 1.00 94.62 85 GLY A C 1
ATOM 684 O O . GLY A 1 85 ? -7.142 -14.298 -8.570 1.00 94.62 85 GLY A O 1
ATOM 685 N N . VAL A 1 86 ? -8.370 -13.612 -10.312 1.00 96.50 86 VAL A N 1
ATOM 686 C CA . VAL A 1 86 ? -8.739 -12.312 -9.739 1.00 96.50 86 VAL A CA 1
ATOM 687 C C . VAL A 1 86 ? -10.034 -12.467 -8.929 1.00 96.50 86 VAL A C 1
ATOM 689 O O . VAL A 1 86 ? -11.067 -12.789 -9.514 1.00 96.50 86 VAL A O 1
ATOM 692 N N . PRO A 1 87 ? -10.037 -12.225 -7.605 1.00 95.69 87 PRO A N 1
ATOM 693 C CA . PRO A 1 87 ? -11.237 -12.381 -6.776 1.00 95.69 87 PRO A CA 1
ATOM 694 C C . PRO A 1 87 ? -12.224 -11.203 -6.872 1.00 95.69 87 PRO A C 1
ATOM 696 O O . PRO A 1 87 ? -13.382 -11.350 -6.491 1.00 95.69 87 PRO A O 1
ATOM 699 N N . GLY A 1 88 ? -11.794 -10.046 -7.386 1.00 95.69 88 GLY A N 1
ATOM 700 C CA . GLY A 1 88 ? -12.570 -8.802 -7.372 1.00 95.69 88 GLY A CA 1
ATOM 701 C C . GLY A 1 88 ? -12.417 -8.011 -6.066 1.00 95.69 88 GLY A C 1
ATOM 702 O O . GLY A 1 88 ? -11.783 -8.465 -5.111 1.00 95.69 88 GLY A O 1
ATOM 703 N N . THR A 1 89 ? -13.001 -6.809 -6.013 1.00 96.06 89 THR A N 1
ATOM 704 C CA . THR A 1 89 ? -12.914 -5.926 -4.828 1.00 96.06 89 THR A CA 1
ATOM 705 C C . THR A 1 89 ? -14.179 -5.861 -3.972 1.00 96.06 89 THR A C 1
ATOM 707 O O . THR A 1 89 ? -14.177 -5.237 -2.911 1.00 96.06 89 THR A O 1
ATOM 710 N N . ARG A 1 90 ? -15.253 -6.535 -4.388 1.00 96.12 90 ARG A N 1
ATOM 711 C CA . ARG A 1 90 ? -16.507 -6.633 -3.630 1.00 96.12 90 ARG A CA 1
ATOM 712 C C . ARG A 1 90 ? -16.273 -7.267 -2.254 1.00 96.12 90 ARG A C 1
ATOM 714 O O . ARG A 1 90 ? -15.569 -8.266 -2.146 1.00 96.12 90 ARG A O 1
ATOM 721 N N . GLY A 1 91 ? -16.858 -6.694 -1.203 1.00 95.06 91 GLY A N 1
ATOM 722 C CA . GLY A 1 91 ? -16.702 -7.191 0.168 1.00 95.06 91 GLY A CA 1
ATOM 723 C C . GLY A 1 91 ? -15.386 -6.807 0.858 1.00 95.06 91 GLY A C 1
ATOM 724 O O . GLY A 1 91 ? -15.177 -7.191 2.007 1.00 95.06 91 GLY A O 1
ATOM 725 N N . ARG A 1 92 ? -14.494 -6.050 0.201 1.00 96.00 92 ARG A N 1
ATOM 726 C CA . ARG A 1 92 ? -13.269 -5.538 0.835 1.00 96.00 92 ARG A CA 1
ATOM 727 C C . ARG A 1 92 ? -13.573 -4.329 1.712 1.00 96.00 92 ARG A C 1
ATOM 729 O O . ARG A 1 92 ? -14.407 -3.498 1.359 1.00 96.00 92 ARG A O 1
ATOM 736 N N . VAL A 1 93 ? -12.850 -4.219 2.824 1.00 95.75 93 VAL A N 1
ATOM 737 C CA . VAL A 1 93 ? -12.869 -3.025 3.675 1.00 95.75 93 VAL A CA 1
ATOM 738 C C . VAL A 1 93 ? -12.126 -1.893 2.970 1.00 95.75 93 VAL A C 1
ATOM 740 O O . VAL A 1 93 ? -11.054 -2.119 2.402 1.00 95.75 93 VAL A O 1
ATOM 743 N N . CYS A 1 94 ? -12.695 -0.695 3.012 1.00 96.12 94 CYS A N 1
ATOM 744 C CA . CYS A 1 94 ? -12.111 0.516 2.451 1.00 96.12 94 CYS A CA 1
ATOM 745 C C . CYS A 1 94 ? -12.109 1.654 3.475 1.00 96.12 94 CYS A C 1
ATOM 747 O O . CYS A 1 94 ? -12.818 1.610 4.483 1.00 96.12 94 CYS A O 1
ATOM 749 N N . ASN A 1 95 ? -11.287 2.667 3.218 1.00 95.88 95 ASN A N 1
ATOM 750 C CA . ASN A 1 95 ? -11.203 3.866 4.033 1.00 95.88 95 ASN A CA 1
ATOM 751 C C . ASN A 1 95 ? -11.949 5.013 3.340 1.00 95.88 95 ASN A C 1
ATOM 753 O O . ASN A 1 95 ? -11.555 5.436 2.262 1.00 95.88 95 ASN A O 1
ATOM 757 N N . ASP A 1 96 ? -13.024 5.522 3.936 1.00 93.75 96 ASP A N 1
ATOM 758 C CA . ASP A 1 96 ? -13.843 6.568 3.298 1.00 93.75 96 ASP A CA 1
ATOM 759 C C . ASP A 1 96 ? -13.167 7.948 3.339 1.00 93.75 96 ASP A C 1
ATOM 761 O O . ASP A 1 96 ? -13.382 8.781 2.469 1.00 93.75 96 ASP A O 1
ATOM 765 N N . THR A 1 97 ? -12.259 8.175 4.292 1.00 92.44 97 THR A N 1
ATOM 766 C CA . THR A 1 97 ? -11.534 9.450 4.392 1.00 92.44 97 THR A CA 1
ATOM 767 C C . THR A 1 97 ? -10.279 9.506 3.521 1.00 92.44 97 THR A C 1
ATOM 769 O O . THR A 1 97 ? -9.653 10.560 3.430 1.00 92.44 97 THR A O 1
ATOM 772 N N . SER A 1 98 ? -9.846 8.380 2.940 1.00 94.31 98 SER A N 1
ATOM 773 C CA . SER A 1 98 ? -8.643 8.336 2.102 1.00 94.31 98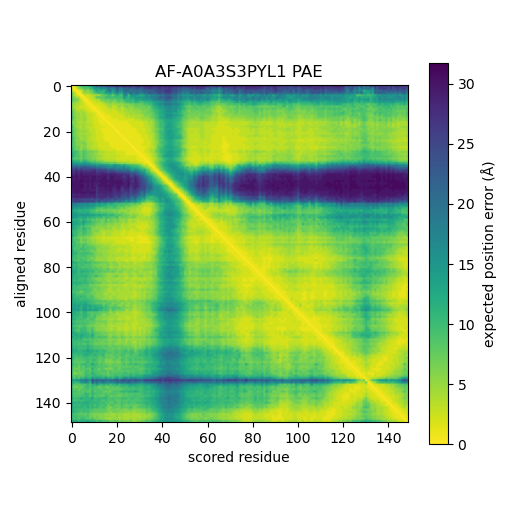 SER A CA 1
ATOM 774 C C . SER A 1 98 ? -8.981 8.601 0.640 1.00 94.31 98 SER A C 1
ATOM 776 O O . SER A 1 98 ? -9.927 8.040 0.097 1.00 94.31 98 SER A O 1
ATOM 778 N N . ILE A 1 99 ? -8.146 9.407 -0.013 1.00 91.69 99 ILE A N 1
ATOM 779 C CA . ILE A 1 99 ? -8.193 9.671 -1.461 1.00 91.69 99 ILE A CA 1
ATOM 780 C C . ILE A 1 99 ? -7.284 8.677 -2.218 1.00 91.69 99 ILE A C 1
ATOM 782 O O . ILE A 1 99 ? -7.267 8.628 -3.443 1.00 91.69 99 ILE A O 1
ATOM 786 N N . GLY A 1 100 ? -6.481 7.889 -1.494 1.00 90.94 100 GLY A N 1
ATOM 787 C CA . GLY A 1 100 ? -5.514 6.961 -2.068 1.00 90.94 100 GLY A CA 1
ATOM 788 C C . GLY A 1 100 ? -6.127 5.648 -2.550 1.00 90.94 100 GLY A C 1
ATOM 789 O O . GLY A 1 100 ? -7.338 5.448 -2.567 1.00 90.94 100 GLY A O 1
ATOM 790 N N . VAL A 1 101 ? -5.259 4.696 -2.894 1.00 90.88 101 VAL A N 1
ATOM 791 C CA . VAL A 1 101 ? -5.661 3.349 -3.337 1.00 90.88 101 VAL A CA 1
ATOM 792 C C . VAL A 1 101 ? -6.400 2.538 -2.275 1.00 90.88 101 VAL A C 1
ATOM 794 O O . VAL A 1 101 ? -6.966 1.520 -2.631 1.00 90.88 101 VAL A O 1
ATOM 797 N N . ASP A 1 102 ? -6.366 2.939 -1.002 1.00 92.88 102 ASP A N 1
ATOM 798 C CA . ASP A 1 102 ? -7.161 2.386 0.104 1.00 92.88 102 ASP A CA 1
ATOM 799 C C . ASP A 1 102 ? -8.516 3.102 0.284 1.00 92.88 102 ASP A C 1
ATOM 801 O O . ASP A 1 102 ? -9.375 2.632 1.036 1.00 92.88 102 ASP A O 1
ATOM 805 N N . GLY A 1 103 ? -8.707 4.213 -0.429 1.00 96.12 103 GLY A N 1
ATOM 806 C CA . GLY A 1 103 ? -9.920 5.013 -0.484 1.00 96.12 103 GLY A CA 1
ATOM 807 C C . GLY A 1 103 ? -11.108 4.241 -1.040 1.00 96.12 103 GLY A C 1
ATOM 808 O O . GLY A 1 103 ? -10.955 3.470 -1.987 1.00 96.12 103 GLY A O 1
ATOM 809 N N . CYS A 1 104 ? -12.308 4.447 -0.495 1.00 96.19 104 CYS A N 1
ATOM 810 C CA . CYS A 1 104 ? -13.506 3.747 -0.971 1.00 96.19 104 CYS A CA 1
ATOM 811 C C . CYS A 1 104 ? -13.843 4.041 -2.445 1.00 96.19 104 CYS A C 1
ATOM 813 O O . CYS A 1 104 ? -14.354 3.158 -3.132 1.00 96.19 104 CYS A O 1
ATOM 815 N N . GLU A 1 105 ? -13.508 5.224 -2.963 1.00 94.62 105 GLU A N 1
ATOM 816 C CA . GLU A 1 105 ? -13.704 5.565 -4.378 1.00 94.62 105 GLU A CA 1
ATOM 817 C C . GLU A 1 105 ? -12.889 4.648 -5.311 1.00 94.62 105 GLU A C 1
ATOM 819 O O . GLU A 1 105 ? -13.444 4.029 -6.225 1.00 94.62 105 GLU A O 1
ATOM 824 N N . LEU A 1 106 ? -11.592 4.487 -5.022 1.00 95.00 106 LEU A N 1
ATOM 825 C CA . LEU A 1 106 ? -10.660 3.677 -5.813 1.00 95.00 106 LEU A CA 1
ATOM 826 C C . LEU A 1 106 ? -10.778 2.176 -5.502 1.00 95.00 106 LEU A C 1
ATOM 828 O O . LEU A 1 106 ? -10.883 1.367 -6.422 1.00 95.00 106 LEU A O 1
ATOM 832 N N . MET A 1 107 ? -10.833 1.780 -4.225 1.00 95.56 107 MET A N 1
ATOM 833 C CA . MET A 1 107 ? -10.956 0.373 -3.805 1.00 95.56 107 MET A CA 1
ATOM 834 C C . MET A 1 107 ? -12.231 -0.284 -4.323 1.00 95.56 107 MET A C 1
ATOM 836 O O . MET A 1 107 ? -12.211 -1.452 -4.723 1.00 95.56 107 MET A O 1
ATOM 840 N N . CYS A 1 108 ? -13.344 0.452 -4.303 1.00 96.62 108 CYS A N 1
ATOM 841 C CA . CYS A 1 108 ? -14.640 -0.058 -4.733 1.00 96.62 108 CYS A CA 1
ATOM 842 C C . CYS A 1 108 ? -14.923 0.230 -6.213 1.00 96.62 108 CYS A C 1
ATOM 844 O O . CYS A 1 108 ? -16.004 -0.107 -6.696 1.00 96.62 108 CYS A O 1
ATOM 846 N N . CYS A 1 109 ? -13.961 0.813 -6.938 1.00 95.56 109 CYS A N 1
ATOM 847 C CA . CYS A 1 109 ? -14.044 1.090 -8.370 1.00 95.56 109 CYS A CA 1
ATOM 848 C C . CYS A 1 109 ? -15.310 1.876 -8.756 1.00 95.56 109 CYS A C 1
ATOM 850 O O . CYS A 1 109 ? -16.002 1.519 -9.708 1.00 95.56 109 CYS A O 1
ATOM 852 N N . GLY A 1 110 ? -15.673 2.882 -7.955 1.00 94.12 110 GLY A N 1
ATOM 853 C CA . GLY A 1 110 ? -16.865 3.708 -8.176 1.00 94.12 110 GLY A CA 1
ATOM 854 C C . G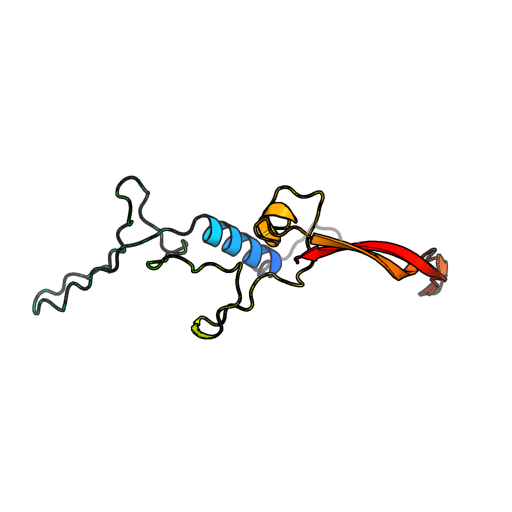LY A 1 110 ? -18.219 3.041 -7.883 1.00 94.12 110 GLY A C 1
ATOM 855 O O . GLY A 1 110 ? -19.248 3.692 -8.031 1.00 94.12 110 GLY A O 1
ATOM 856 N N . ARG A 1 111 ? -18.268 1.780 -7.424 1.00 94.94 111 ARG A N 1
ATOM 857 C CA . ARG A 1 111 ? -19.535 1.088 -7.084 1.00 94.94 111 ARG A CA 1
ATOM 858 C C . ARG A 1 111 ? -20.186 1.568 -5.781 1.00 94.94 111 ARG A C 1
ATOM 860 O O . ARG A 1 111 ? -21.301 1.158 -5.470 1.00 94.94 111 ARG A O 1
ATOM 867 N N . GLY A 1 112 ? -19.491 2.407 -5.015 1.00 94.81 112 GLY A N 1
ATOM 868 C CA . GLY A 1 112 ? -19.883 2.800 -3.665 1.00 94.81 112 GLY A CA 1
ATOM 869 C C . GLY A 1 112 ? -19.536 1.746 -2.609 1.00 94.81 112 GLY A C 1
ATOM 870 O O . GLY A 1 112 ? -18.948 0.697 -2.893 1.00 94.81 112 GLY A O 1
ATOM 871 N N . HIS A 1 113 ? -19.884 2.046 -1.362 1.00 96.38 113 HIS A N 1
ATOM 872 C CA . HIS A 1 113 ? -19.605 1.193 -0.213 1.00 96.38 113 HIS A CA 1
ATOM 873 C C . HIS A 1 113 ? -20.779 1.205 0.774 1.00 96.38 113 HIS A C 1
ATOM 875 O O . HIS A 1 113 ? -21.556 2.155 0.837 1.00 96.38 113 HIS A O 1
ATOM 881 N N . LYS A 1 114 ? -20.912 0.129 1.548 1.00 96.12 114 LYS A N 1
ATOM 882 C CA . LYS A 1 114 ? -21.829 0.023 2.681 1.00 96.12 114 LYS A CA 1
ATOM 883 C C . LYS A 1 114 ? -21.092 0.402 3.960 1.00 96.12 114 LYS A C 1
ATOM 885 O O . LYS A 1 114 ? -20.065 -0.200 4.273 1.00 96.12 114 LYS A O 1
ATOM 890 N N . THR A 1 115 ? -21.664 1.327 4.718 1.00 95.75 115 THR A N 1
ATOM 891 C CA . THR A 1 115 ? -21.191 1.709 6.051 1.00 95.75 115 THR A CA 1
ATOM 892 C C . THR A 1 115 ? -21.958 0.943 7.122 1.00 95.75 115 THR A C 1
ATOM 894 O O . THR A 1 115 ? -23.189 0.923 7.125 1.00 95.75 115 THR A O 1
ATOM 897 N N . GLU A 1 116 ? -21.241 0.300 8.039 1.00 94.31 116 GLU A N 1
ATOM 898 C CA . GLU A 1 116 ? -21.817 -0.428 9.169 1.00 94.31 116 GLU A CA 1
ATOM 899 C C . GLU A 1 116 ? -21.080 -0.067 10.460 1.00 94.31 116 GLU A C 1
ATOM 901 O O . GLU A 1 116 ? -19.853 -0.128 10.528 1.00 94.31 116 GLU A O 1
ATOM 906 N N . THR A 1 117 ? -21.822 0.294 11.506 1.00 95.06 117 THR A N 1
ATOM 907 C CA . THR A 1 117 ? -21.246 0.503 12.838 1.00 95.06 117 THR A CA 1
ATOM 908 C C . THR A 1 117 ? -21.242 -0.820 13.592 1.00 95.06 117 THR A C 1
ATOM 910 O O . THR A 1 117 ? -22.300 -1.382 13.872 1.00 95.06 117 THR A O 1
ATOM 913 N N . ARG A 1 118 ? -20.053 -1.318 13.931 1.00 92.38 118 ARG A N 1
ATOM 914 C CA . ARG A 1 118 ? -19.860 -2.550 14.699 1.00 92.38 118 ARG A CA 1
ATOM 915 C C . ARG A 1 118 ? -19.351 -2.225 16.096 1.00 92.38 118 ARG A C 1
ATOM 917 O O . ARG A 1 118 ? -18.488 -1.366 16.267 1.00 92.38 118 ARG A O 1
ATOM 924 N N . GLU A 1 119 ? -19.896 -2.906 17.099 1.00 94.81 119 GLU A N 1
ATOM 925 C CA . GLU A 1 119 ? -19.327 -2.887 18.446 1.00 94.81 119 GLU A CA 1
ATOM 926 C C . GLU A 1 119 ? -18.220 -3.935 18.532 1.00 94.81 119 GLU A C 1
ATOM 928 O O . GLU A 1 119 ? -18.460 -5.131 18.369 1.00 94.81 119 GLU A O 1
ATOM 933 N N . GLU A 1 120 ? -17.001 -3.474 18.785 1.00 93.50 120 GLU A N 1
ATOM 934 C CA . GLU A 1 120 ? -15.834 -4.317 18.996 1.00 93.50 120 GLU A CA 1
ATOM 935 C C . GLU A 1 120 ? -15.397 -4.232 20.458 1.00 93.50 120 GLU A C 1
ATOM 937 O O . GLU A 1 120 ? -15.500 -3.191 21.114 1.00 93.50 120 GLU A O 1
ATOM 942 N N . LEU A 1 121 ? -14.931 -5.361 20.988 1.00 95.31 121 LEU A N 1
ATOM 943 C CA . LEU A 1 121 ? -14.370 -5.423 2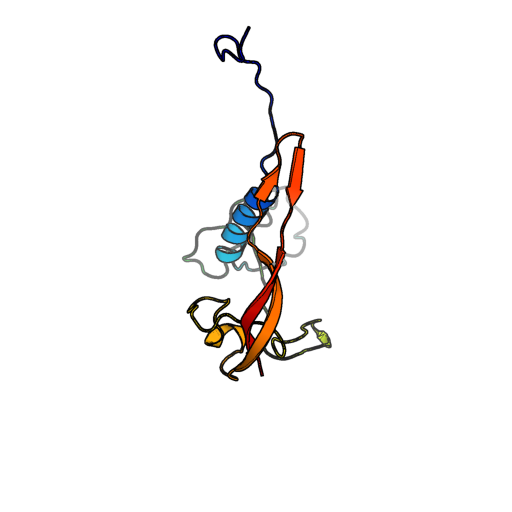2.329 1.00 95.31 121 LEU A CA 1
ATOM 944 C C . LEU A 1 121 ? -12.890 -5.067 22.260 1.00 95.31 121 LEU A C 1
ATOM 946 O O . LEU A 1 121 ? -12.120 -5.727 21.564 1.00 95.31 121 LEU A O 1
ATOM 950 N N . GLU A 1 122 ? -12.480 -4.066 23.028 1.00 95.75 122 GLU A N 1
ATOM 951 C CA . GLU A 1 122 ? -11.078 -3.682 23.148 1.00 95.75 122 GLU A CA 1
ATOM 952 C C . GLU A 1 122 ? -10.634 -3.619 24.608 1.00 95.75 122 GLU A C 1
ATOM 954 O O . GLU A 1 122 ? -11.433 -3.497 25.542 1.00 95.75 122 GLU A O 1
ATOM 959 N N . ARG A 1 123 ? -9.321 -3.743 24.813 1.00 95.69 123 ARG A N 1
ATOM 960 C CA . ARG A 1 123 ? -8.713 -3.566 26.129 1.00 95.69 123 ARG A CA 1
ATOM 961 C C . ARG A 1 123 ? -8.495 -2.080 26.368 1.00 95.69 123 ARG A C 1
ATOM 963 O O . ARG A 1 123 ? -7.790 -1.426 25.609 1.00 95.69 123 ARG A O 1
ATOM 970 N N . CYS A 1 124 ? -9.081 -1.577 27.441 1.00 95.69 124 CYS A N 1
ATOM 971 C CA . CYS A 1 124 ? -9.074 -0.171 27.822 1.00 95.69 124 CYS A CA 1
ATOM 972 C C . CYS A 1 124 ? -8.638 -0.031 29.285 1.00 95.69 124 CYS A C 1
ATOM 974 O O . CYS A 1 124 ? -8.675 -0.999 30.053 1.00 95.69 124 CYS A O 1
ATOM 976 N N . ASN A 1 125 ? -8.275 1.190 29.692 1.00 95.69 125 ASN A N 1
ATOM 977 C CA . ASN A 1 125 ? -7.964 1.525 31.087 1.00 95.69 125 ASN A CA 1
ATOM 978 C C . ASN A 1 125 ? -6.975 0.540 31.733 1.00 95.69 125 ASN A C 1
ATOM 980 O O . ASN A 1 125 ? -7.214 0.032 32.828 1.00 95.69 125 ASN A O 1
ATOM 984 N N . CYS A 1 126 ? -5.898 0.226 31.011 1.00 96.38 126 CYS A N 1
ATOM 985 C CA . CYS A 1 126 ? -4.873 -0.695 31.477 1.00 96.38 126 CYS A CA 1
ATOM 986 C C . CYS A 1 126 ? -4.026 -0.045 32.575 1.00 96.38 126 CYS A C 1
ATOM 988 O O . CYS A 1 126 ? -3.403 0.991 32.341 1.00 96.38 126 CYS A O 1
ATOM 990 N N . THR A 1 127 ? -3.968 -0.671 33.747 1.00 95.81 127 THR A N 1
ATOM 991 C CA . THR A 1 127 ? -3.120 -0.256 34.867 1.00 95.81 127 THR A CA 1
ATOM 992 C C . THR A 1 127 ? -1.990 -1.253 35.065 1.00 95.81 127 THR A C 1
ATOM 994 O O . THR A 1 127 ? -2.185 -2.471 35.038 1.00 95.81 127 THR A O 1
ATOM 997 N N . PHE A 1 128 ? -0.780 -0.732 35.255 1.00 96.62 128 PHE A N 1
ATOM 998 C CA . PHE A 1 128 ? 0.364 -1.539 35.652 1.00 96.62 128 PHE A CA 1
ATOM 999 C C . PHE A 1 128 ? 0.372 -1.690 37.173 1.00 96.62 128 PHE A C 1
ATOM 1001 O O . PHE A 1 128 ? 0.333 -0.697 37.898 1.00 96.62 128 PHE A O 1
ATOM 1008 N N . HIS A 1 129 ? 0.440 -2.928 37.647 1.00 94.31 129 HIS A N 1
ATOM 1009 C CA . HIS A 1 129 ? 0.573 -3.253 39.058 1.00 94.31 129 HIS A CA 1
ATOM 1010 C C . HIS A 1 129 ? 2.022 -3.650 39.325 1.00 94.31 129 HIS A C 1
ATOM 1012 O O . HIS A 1 129 ? 2.560 -4.577 38.710 1.00 94.31 129 HIS A O 1
ATOM 1018 N N . TRP A 1 130 ? 2.672 -2.899 40.218 1.00 91.69 130 TRP A N 1
ATOM 1019 C CA . TRP A 1 130 ? 4.056 -3.155 40.601 1.00 91.69 130 TRP A CA 1
ATOM 1020 C C . TRP A 1 130 ? 4.185 -4.569 41.188 1.00 91.69 130 TRP A C 1
ATOM 1022 O O . TRP A 1 130 ? 3.310 -5.011 41.929 1.00 91.69 130 TRP A O 1
ATOM 1032 N N . CYS A 1 131 ? 5.263 -5.270 40.819 1.00 83.50 131 CYS A N 1
ATOM 1033 C CA . CYS A 1 131 ? 5.372 -6.740 40.799 1.00 83.50 131 CYS A CA 1
ATOM 1034 C C . CYS A 1 131 ? 4.684 -7.423 39.580 1.00 83.50 131 CYS A C 1
ATOM 1036 O O . CYS A 1 131 ? 4.185 -8.543 39.649 1.00 83.50 131 CYS A O 1
ATOM 1038 N N . CYS A 1 132 ? 4.764 -6.721 38.436 1.00 90.31 132 CYS A N 1
ATOM 1039 C CA . CYS A 1 132 ? 4.867 -7.191 37.041 1.00 90.31 132 CYS A CA 1
ATOM 1040 C C . CYS A 1 132 ? 3.614 -7.706 36.319 1.00 90.31 132 CYS A C 1
ATOM 1042 O O . CYS A 1 132 ? 3.728 -8.509 35.392 1.00 90.31 132 CYS A O 1
ATOM 1044 N N . THR A 1 133 ? 2.433 -7.189 36.652 1.00 94.31 133 THR A N 1
ATOM 1045 C CA . THR A 1 133 ? 1.202 -7.526 35.920 1.00 94.31 133 THR A CA 1
ATOM 1046 C C . THR A 1 133 ? 0.516 -6.287 35.353 1.00 94.31 133 THR A C 1
ATOM 1048 O O . THR A 1 133 ? 0.544 -5.204 35.936 1.00 94.31 133 THR A O 1
ATOM 1051 N N . VAL A 1 134 ? -0.090 -6.438 34.174 1.00 96.31 134 VAL A N 1
ATOM 1052 C CA . VAL A 1 134 ? -0.939 -5.410 33.561 1.00 96.31 134 VAL A CA 1
ATOM 1053 C C . VAL A 1 134 ? -2.374 -5.904 33.613 1.00 96.31 134 VAL A C 1
ATOM 1055 O O . VAL A 1 134 ? -2.700 -6.935 33.023 1.00 96.31 134 VAL A O 1
ATOM 1058 N N . HIS A 1 135 ? -3.232 -5.151 34.291 1.00 96.62 135 HIS A N 1
ATOM 1059 C CA . HIS A 1 135 ? -4.663 -5.413 34.334 1.00 96.62 135 HIS A CA 1
ATOM 1060 C C . HIS A 1 135 ? -5.383 -4.409 33.438 1.00 96.62 135 HIS A C 1
ATOM 1062 O O . HIS A 1 135 ? -5.251 -3.204 33.613 1.00 96.62 135 HIS A O 1
ATOM 1068 N N . CYS A 1 136 ? -6.147 -4.907 32.468 1.00 97.19 136 CYS A N 1
ATOM 1069 C CA . CYS A 1 136 ? -6.978 -4.090 31.586 1.00 97.19 136 CYS A CA 1
ATOM 1070 C C . CYS A 1 136 ? -8.448 -4.440 31.792 1.00 97.19 136 CYS A C 1
ATOM 1072 O O . CYS A 1 136 ? -8.789 -5.603 32.020 1.00 97.19 136 CYS A O 1
ATOM 1074 N N . LYS A 1 137 ? -9.324 -3.450 31.637 1.00 97.25 137 LYS A N 1
ATOM 1075 C CA . LYS A 1 137 ? -10.765 -3.684 31.522 1.00 97.25 137 LYS A CA 1
ATOM 1076 C C . LYS A 1 137 ? -11.105 -4.006 30.065 1.00 97.25 137 LYS A C 1
ATOM 1078 O O . LYS A 1 137 ? -10.372 -3.625 29.151 1.00 97.25 137 LYS A O 1
ATOM 1083 N N . VAL A 1 138 ? -12.215 -4.707 29.847 1.00 96.62 138 VAL A N 1
ATOM 1084 C CA . VAL A 1 138 ? -12.780 -4.906 28.506 1.00 96.62 138 VAL A CA 1
ATOM 1085 C C . VAL A 1 138 ? -13.853 -3.843 28.295 1.00 96.62 138 VAL A C 1
ATOM 1087 O O . VAL A 1 138 ? -14.846 -3.821 29.021 1.00 96.62 138 VAL A O 1
ATOM 1090 N N . CYS A 1 139 ? -13.639 -2.955 27.328 1.00 96.25 139 CYS A N 1
ATOM 1091 C CA . CYS A 1 139 ? -14.602 -1.937 26.919 1.00 96.25 139 CYS A CA 1
ATOM 1092 C C . CYS A 1 139 ? -15.256 -2.323 25.592 1.00 96.25 139 CYS A C 1
ATOM 1094 O O . CYS A 1 139 ? -14.661 -3.025 24.775 1.00 96.25 139 CYS A O 1
ATOM 1096 N N . ARG A 1 140 ? -16.471 -1.818 25.365 1.00 95.88 140 ARG A N 1
ATOM 1097 C CA . ARG A 1 140 ? -17.115 -1.829 24.048 1.00 95.88 140 ARG A CA 1
ATOM 1098 C C . ARG A 1 140 ? -16.793 -0.520 23.343 1.00 95.88 140 ARG A C 1
ATOM 1100 O O . ARG A 1 140 ? -17.110 0.543 23.872 1.00 95.88 140 ARG A O 1
ATOM 1107 N N . ALA A 1 141 ? -16.186 -0.604 22.168 1.00 94.44 141 ALA A N 1
ATOM 1108 C CA . ALA A 1 141 ? -15.936 0.530 21.295 1.00 94.44 141 ALA A CA 1
ATOM 1109 C C . ALA A 1 141 ? -16.771 0.381 20.022 1.00 94.44 141 ALA A C 1
ATOM 1111 O O . ALA A 1 141 ? -16.858 -0.702 19.444 1.00 94.44 141 ALA A O 1
ATOM 1112 N N . ARG A 1 142 ? -17.395 1.472 19.573 1.00 94.44 142 ARG A N 1
ATOM 1113 C CA . ARG A 1 142 ? -18.092 1.506 18.284 1.00 94.44 142 ARG A CA 1
ATOM 1114 C C . ARG A 1 142 ? -17.094 1.875 17.199 1.00 94.44 142 ARG A C 1
ATOM 1116 O O . ARG A 1 142 ? -16.486 2.940 17.270 1.00 94.44 142 ARG A O 1
ATOM 1123 N N . ARG A 1 143 ? -16.941 1.013 16.197 1.00 92.19 143 ARG A N 1
ATOM 1124 C CA . ARG A 1 143 ? -16.125 1.268 15.009 1.00 92.19 143 ARG A CA 1
ATOM 1125 C C . ARG A 1 143 ? -16.999 1.268 13.769 1.00 92.19 143 ARG A C 1
ATOM 1127 O O . ARG A 1 143 ? -17.838 0.391 13.582 1.00 92.19 143 ARG A O 1
ATOM 1134 N N . THR A 1 144 ? -16.793 2.264 12.922 1.00 93.75 144 THR A N 1
ATOM 1135 C CA . THR A 1 144 ? -17.453 2.354 11.622 1.00 93.75 144 THR A CA 1
ATOM 1136 C C . THR A 1 144 ? -16.609 1.609 10.598 1.00 93.75 144 THR A C 1
ATOM 1138 O O . THR A 1 144 ? -15.435 1.926 10.419 1.00 93.75 144 THR A O 1
ATOM 1141 N N . VAL A 1 145 ? -17.194 0.607 9.946 1.00 95.00 145 VAL A N 1
ATOM 1142 C CA . VAL A 1 145 ? -16.541 -0.212 8.924 1.00 95.00 145 VAL A CA 1
ATOM 1143 C C . VAL A 1 145 ? -17.224 0.035 7.586 1.00 95.00 145 VAL A C 1
ATOM 1145 O O . VAL A 1 145 ? -18.434 -0.146 7.454 1.00 95.00 145 VAL A O 1
ATOM 1148 N N . ASN A 1 146 ? -16.434 0.418 6.586 1.00 96.31 146 ASN A N 1
ATOM 1149 C CA . ASN A 1 146 ? -16.895 0.658 5.223 1.00 96.31 146 ASN A CA 1
ATOM 1150 C C . ASN A 1 146 ? -16.476 -0.508 4.330 1.00 96.31 146 ASN A C 1
ATOM 1152 O O . ASN A 1 146 ? -15.307 -0.888 4.313 1.00 96.31 146 ASN A O 1
ATOM 1156 N N . THR A 1 147 ? -17.430 -1.096 3.610 1.00 96.69 147 THR A N 1
ATOM 1157 C CA . THR A 1 147 ? -17.214 -2.304 2.800 1.00 96.69 147 THR A CA 1
ATOM 1158 C C . THR A 1 147 ? -17.711 -2.105 1.373 1.00 96.69 147 THR A C 1
ATOM 1160 O O . THR A 1 147 ? -18.845 -1.678 1.174 1.00 96.69 147 THR A O 1
ATOM 1163 N N . CYS A 1 148 ? -16.899 -2.445 0.374 1.00 96.50 148 CYS A N 1
ATOM 1164 C CA . CYS A 1 148 ? -17.252 -2.282 -1.038 1.00 96.50 148 CYS A CA 1
ATOM 1165 C C . CYS A 1 148 ? -18.452 -3.136 -1.475 1.00 96.50 148 CYS A C 1
ATOM 1167 O O . CYS A 1 148 ? -18.552 -4.311 -1.097 1.00 96.50 148 CYS A O 1
ATOM 1169 N N . LEU A 1 149 ? -19.306 -2.552 -2.326 1.00 94.69 149 LEU A N 1
ATOM 1170 C CA . LEU A 1 149 ? -20.503 -3.184 -2.898 1.00 94.69 149 LEU A CA 1
ATOM 1171 C C . LEU A 1 149 ? -20.216 -4.131 -4.070 1.00 94.69 149 LEU A C 1
ATOM 1173 O O . LEU A 1 149 ? -19.230 -3.929 -4.829 1.00 94.69 149 LEU A O 1
#

Sequence (149 aa):
MSGSCTAKTCWMRLPSFRDVGNNLKDRFDGASRVLVSNHGNFRGFRKKYKFQLKPFDPSHKAPTRKDLVYFENSPDFCVANPKLGVPGTRGRVCNDTSIGVDGCELMCCGRGHKTETREELERCNCTFHWCCTVHCKVCRARRTVNTCL

Solvent-accessible surface area (backbone atoms only — not comparable to full-atom values): 9537 Å² total; per-residue (Å²): 137,84,83,67,77,89,68,82,87,86,77,94,75,83,77,58,69,66,60,55,50,52,57,50,50,56,32,56,78,65,42,42,53,28,48,85,75,84,77,68,83,71,82,82,72,96,62,84,76,69,83,70,64,40,45,66,51,86,89,53,78,69,77,55,98,85,52,42,70,44,68,72,82,81,77,81,56,61,55,63,34,78,92,79,71,32,80,32,26,58,69,38,78,34,36,81,88,42,90,50,78,56,2,32,60,58,43,22,63,70,63,41,63,48,79,45,79,44,80,42,82,42,81,37,83,68,44,79,44,91,94,83,45,76,51,60,46,82,38,82,43,81,44,80,47,33,28,18,85

pLDDT: mean 88.54, std 14.04, range [45.91, 98.0]

Mean predicted aligned error: 9.15 Å

Organism: NCBI:txid1965070

Nearest PDB structures (foldseek):
  6ahy-assembly1_B  TM=8.742E-01  e=1.179E-13  Homo sapiens
  6ahy-assembly2_D  TM=8.516E-0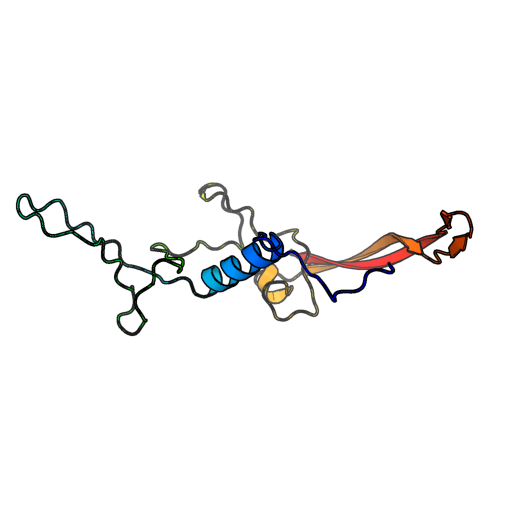1  e=2.305E-13  Homo sapiens
  8tzp-assembly1_A  TM=7.541E-01  e=7.804E-13  Homo sapiens
  8tzr-assembly1_A  TM=7.715E-01  e=1.025E-10  Homo sapiens
  7drt-assembly1_A  TM=7.503E-01  e=2.130E-10  Homo sapiens

Foldseek 3Di:
DPPDVPDDDDDDDDDDVVVVVVVVVVLVVVAFAFDQDCPDDPDDDPDPPPSQGAGPDNVDDGDDPPHHYDHDDDDDLQDDDVVVPRHHLAFPWADCPDPDCSHQCNSLVNQFWDKDWDWDWDWPPWDDDPVGDIDTDIDTDIDIIIGHD

InterPro domains:
  IPR005817 Wnt [PF00110] (1-148)
  IPR005817 Wnt [PTHR12027] (1-148)
  IPR005817 Wnt [SM00097] (1-149)
  IPR043158 Wnt, C-terminal domain [G3DSA:3.30.2460.20] (89-149)

Radius of gyration: 26.07 Å; Cα contacts (8 Å, |Δi|>4): 196; chains: 1; bounding box: 56×29×76 Å

Secondary structure (DSSP, 8-state):
--S-TTS---------HHHHHHHHHHHHHTPEEEE-------SS---------EESSTTSPPPPTTS-EESSPPPP-SS-BGGGTB--STT-EEBTT--STTBHHHHTTTS-EEEEEEEEEEEEEEEEETTTEEEEEEEEEEEEEEEE-